Protein AF-A0A969HHU1-F1 (afdb_monomer_lite)

Radius of gyration: 13.71 Å; chains: 1; bounding box: 32×38×36 Å

Secondary structure (DSSP, 8-state):
----PPPPP-SSHHHHHHHHHHHS-TT-BHHHHHHHHHHTT-EEEEEEEEEEEEE-TTS-EEEEEEEEEEEEEEEEEETTEEEEEEEEEEEETTEEEEEEEEEEEE--

Foldseek 3Di:
DDPLDAQDDDQDFVVSQVSLCVVAPFFRFPVVSCVNLVVNAKDKDWDAQAKDWAQDPVRDIDIDGGFTWIWIKHWDDDPQKIKIKIWIFTDDPRTGDDIGIDIDIDGD

Sequence (108 aa):
MHQDRQLKFYEEPEKMRNEVLEHLPLGTSIDQAQIFMKKNGFKCQIQKDSAYAESKANGESQVHKNRDFLYCDCSKSQKFLRKRWQIIFDYQENNIKEVVVNFGLIGP

Structure (mmCIF, N/CA/C/O backbone):
data_AF-A0A969HHU1-F1
#
_entry.id   AF-A0A969HHU1-F1
#
loop_
_atom_site.group_PDB
_atom_site.id
_atom_site.type_symbol
_atom_site.label_atom_id
_atom_site.label_alt_id
_atom_site.label_comp_id
_atom_site.label_asym_id
_atom_site.label_entity_id
_atom_site.label_seq_id
_atom_site.pdbx_PDB_ins_code
_atom_site.Cartn_x
_atom_site.Cartn_y
_atom_site.Cartn_z
_atom_site.occupancy
_atom_site.B_iso_or_equiv
_atom_site.auth_seq_id
_atom_site.auth_comp_id
_atom_site.auth_asym_id
_atom_site.auth_atom_id
_atom_site.pdbx_PDB_model_num
ATOM 1 N N . MET A 1 1 ? -10.714 20.235 -10.866 1.00 36.47 1 MET A N 1
ATOM 2 C CA . MET A 1 1 ? -10.678 19.045 -11.743 1.00 36.47 1 MET A CA 1
ATOM 3 C C . MET A 1 1 ? -9.364 18.323 -11.485 1.00 36.47 1 MET A C 1
ATOM 5 O O . MET A 1 1 ? -8.360 18.688 -12.080 1.00 36.47 1 MET A O 1
ATOM 9 N N . HIS A 1 2 ? -9.325 17.385 -10.538 1.00 42.50 2 HIS A N 1
ATOM 10 C CA . HIS A 1 2 ? -8.139 16.543 -10.366 1.00 42.50 2 HIS A CA 1
ATOM 11 C C . HIS A 1 2 ? -8.221 15.438 -11.417 1.00 42.50 2 HIS A C 1
ATOM 13 O O . HIS A 1 2 ? -9.190 14.686 -11.437 1.00 42.50 2 HIS A O 1
ATOM 19 N N . GLN A 1 3 ? -7.273 15.424 -12.355 1.00 46.66 3 GLN A N 1
ATOM 20 C CA . GLN A 1 3 ? -7.142 14.342 -13.328 1.00 46.66 3 GLN A CA 1
ATOM 21 C C . GLN A 1 3 ? -7.060 13.008 -12.578 1.00 46.66 3 GLN A C 1
ATOM 23 O O . GLN A 1 3 ? -6.247 12.886 -11.663 1.00 46.66 3 GLN A O 1
ATOM 28 N N . ASP A 1 4 ? -7.863 12.027 -12.998 1.00 57.59 4 ASP A N 1
ATOM 29 C CA . ASP A 1 4 ? -7.710 10.605 -12.666 1.00 57.59 4 ASP A CA 1
ATOM 30 C C . ASP A 1 4 ? -6.343 10.120 -13.184 1.00 57.59 4 ASP A C 1
ATOM 32 O O . ASP A 1 4 ? -6.224 9.498 -14.243 1.00 57.59 4 ASP A O 1
ATOM 36 N N . ARG A 1 5 ? -5.262 10.479 -12.487 1.00 75.62 5 ARG A N 1
ATOM 37 C CA . ARG A 1 5 ? -3.931 9.967 -12.794 1.00 75.62 5 ARG A CA 1
ATOM 38 C C . ARG A 1 5 ? -3.818 8.572 -12.203 1.00 75.62 5 ARG A C 1
ATOM 40 O O . ARG A 1 5 ? -3.973 8.375 -11.003 1.00 75.62 5 ARG A O 1
ATOM 47 N N . GLN A 1 6 ? -3.540 7.609 -13.073 1.00 87.19 6 GLN A N 1
ATOM 48 C CA . GLN A 1 6 ? -3.172 6.266 -12.652 1.00 87.19 6 GLN A CA 1
ATOM 49 C C . GLN A 1 6 ? -1.825 6.288 -11.935 1.00 87.19 6 GLN A C 1
ATOM 51 O O . GLN A 1 6 ? -0.934 7.071 -12.277 1.00 87.19 6 GLN A O 1
ATOM 56 N N . LEU A 1 7 ? -1.687 5.380 -10.980 1.00 93.56 7 LEU A N 1
ATOM 57 C CA . LEU A 1 7 ? -0.486 5.210 -10.192 1.00 93.56 7 LEU A CA 1
ATOM 58 C C . LEU A 1 7 ? 0.655 4.678 -11.068 1.00 93.56 7 LEU A C 1
ATOM 60 O O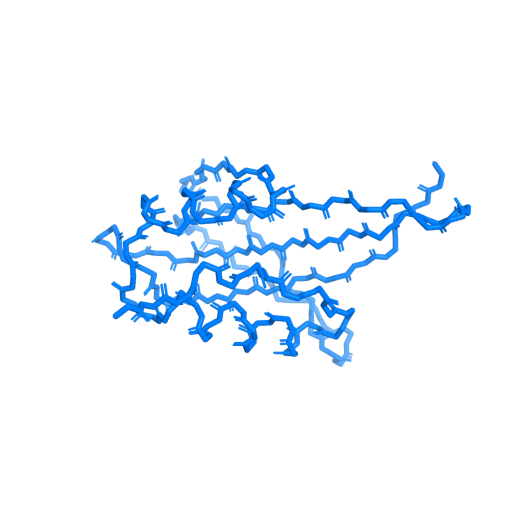 . LEU A 1 7 ? 0.509 3.666 -11.768 1.00 93.56 7 LEU A O 1
ATOM 64 N N . LYS A 1 8 ? 1.810 5.342 -11.021 1.00 95.06 8 LYS A N 1
ATOM 65 C CA . LYS A 1 8 ? 3.032 4.826 -11.650 1.00 95.06 8 LYS A 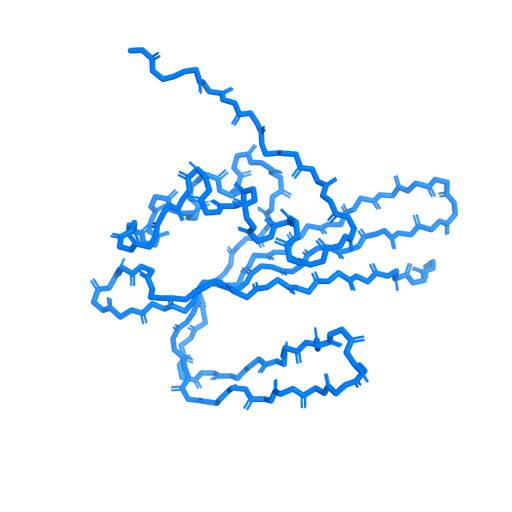CA 1
ATOM 66 C C . LYS A 1 8 ? 3.671 3.760 -10.764 1.00 95.06 8 LYS A C 1
ATOM 68 O O . LYS A 1 8 ? 3.678 3.861 -9.546 1.00 95.06 8 LYS A O 1
ATOM 73 N N . PHE A 1 9 ? 4.224 2.720 -11.383 1.00 94.44 9 PHE A N 1
ATOM 74 C CA . PHE A 1 9 ? 4.834 1.605 -10.657 1.00 94.44 9 PHE A CA 1
ATOM 75 C C . PHE A 1 9 ? 6.352 1.765 -10.643 1.00 94.44 9 PHE A C 1
ATOM 77 O O . PHE A 1 9 ? 6.980 1.714 -11.701 1.00 94.44 9 PHE A O 1
ATOM 84 N N . TYR A 1 10 ? 6.928 1.911 -9.451 1.00 95.44 10 TYR A N 1
ATOM 85 C CA . TYR A 1 10 ? 8.375 1.965 -9.240 1.00 95.44 10 TYR A CA 1
ATOM 86 C C . TYR A 1 10 ? 8.857 0.704 -8.524 1.00 95.44 10 TYR A C 1
ATOM 88 O O . TYR A 1 10 ? 8.178 0.179 -7.648 1.00 95.44 10 TYR A O 1
ATOM 96 N N . GLU A 1 11 ? 10.027 0.202 -8.910 1.00 93.38 11 GLU A N 1
ATOM 97 C CA . GLU A 1 11 ? 10.663 -0.969 -8.279 1.00 93.38 11 GLU A CA 1
ATOM 98 C C . GLU A 1 11 ? 11.391 -0.599 -6.982 1.00 93.38 11 GLU A C 1
ATOM 100 O O . GLU A 1 11 ? 11.639 -1.444 -6.132 1.00 93.38 11 GLU A O 1
ATOM 105 N N . GLU A 1 12 ? 11.716 0.680 -6.816 1.00 93.25 12 GLU A N 1
ATOM 106 C CA . GLU A 1 12 ? 12.332 1.213 -5.609 1.00 93.25 12 GLU A CA 1
ATOM 107 C C . GLU A 1 12 ? 11.235 1.544 -4.577 1.00 93.25 12 GLU A C 1
ATOM 109 O O . GLU A 1 12 ? 10.394 2.406 -4.866 1.00 93.25 12 GLU A O 1
ATOM 114 N N . PRO A 1 13 ? 11.219 0.892 -3.395 1.00 93.88 13 PRO A N 1
ATOM 115 C CA . PRO A 1 13 ? 10.147 1.047 -2.410 1.00 93.88 13 PRO A CA 1
ATOM 116 C C . PRO A 1 13 ? 9.855 2.493 -2.002 1.00 93.88 13 PRO A C 1
ATOM 118 O O . PRO A 1 13 ? 8.694 2.891 -1.988 1.00 93.88 13 PRO A O 1
ATOM 121 N N . GLU A 1 14 ? 10.885 3.308 -1.760 1.00 93.56 14 GLU A N 1
ATOM 122 C CA . GLU A 1 14 ? 10.709 4.717 -1.371 1.00 93.56 14 GLU A CA 1
ATOM 123 C C . GLU A 1 14 ? 10.065 5.555 -2.482 1.00 93.56 14 GLU A C 1
ATOM 125 O O . GLU A 1 14 ? 9.163 6.351 -2.225 1.00 93.56 14 GLU A O 1
ATOM 130 N N . LYS A 1 15 ? 10.452 5.347 -3.747 1.00 95.75 15 LYS A N 1
ATOM 131 C CA . LYS A 1 15 ? 9.811 6.041 -4.879 1.00 95.75 15 LYS A CA 1
ATOM 132 C C . LYS A 1 15 ? 8.357 5.625 -5.042 1.00 95.75 15 LYS A C 1
ATOM 134 O O . LYS A 1 15 ? 7.505 6.469 -5.297 1.00 95.75 15 LYS A O 1
ATOM 139 N N . MET A 1 16 ? 8.074 4.336 -4.878 1.00 96.44 16 MET A N 1
ATOM 140 C CA . MET A 1 16 ? 6.712 3.819 -4.937 1.00 96.44 16 MET A CA 1
ATOM 141 C C . MET A 1 16 ? 5.856 4.367 -3.790 1.00 96.44 16 MET A C 1
ATOM 143 O O . MET A 1 16 ? 4.716 4.761 -4.012 1.00 96.44 16 MET A O 1
ATOM 147 N N . ARG A 1 17 ? 6.412 4.449 -2.578 1.00 96.56 17 ARG A N 1
ATOM 148 C CA . ARG A 1 17 ? 5.762 5.059 -1.415 1.00 96.56 17 ARG A CA 1
ATOM 149 C C . ARG A 1 17 ? 5.445 6.532 -1.659 1.00 96.56 17 ARG A C 1
ATOM 151 O O . ARG A 1 17 ? 4.322 6.948 -1.395 1.00 96.56 17 ARG A O 1
ATOM 158 N N . ASN A 1 18 ? 6.391 7.300 -2.198 1.00 96.75 18 ASN A N 1
ATOM 159 C CA . ASN A 1 18 ? 6.174 8.711 -2.520 1.00 96.75 18 ASN A CA 1
ATOM 160 C C . ASN A 1 18 ? 5.075 8.893 -3.570 1.00 96.75 18 ASN A C 1
ATOM 162 O O . ASN A 1 18 ? 4.180 9.704 -3.365 1.00 96.75 18 ASN A O 1
ATOM 166 N N . GLU A 1 19 ? 5.075 8.087 -4.634 1.00 97.19 19 GLU A N 1
ATOM 167 C CA . GLU A 1 19 ? 3.986 8.098 -5.618 1.00 97.19 19 GLU A CA 1
ATOM 168 C C . GLU A 1 19 ? 2.638 7.783 -4.957 1.00 97.19 19 GLU A C 1
ATOM 170 O O . GLU A 1 19 ? 1.662 8.479 -5.208 1.00 97.19 19 GLU A O 1
ATOM 175 N N . VAL A 1 20 ? 2.560 6.781 -4.073 1.00 97.00 20 VAL A N 1
ATOM 176 C CA . VAL A 1 20 ? 1.319 6.492 -3.333 1.00 97.00 20 VAL A CA 1
ATOM 177 C C . VAL A 1 20 ? 0.885 7.694 -2.497 1.00 97.00 20 VAL A C 1
ATOM 179 O O . VAL A 1 20 ? -0.289 8.049 -2.539 1.00 97.00 20 VAL A O 1
ATOM 182 N N . LEU A 1 21 ? 1.804 8.334 -1.772 1.00 97.38 21 LEU A N 1
ATOM 183 C CA . LEU A 1 21 ? 1.509 9.478 -0.904 1.00 97.38 21 LEU A CA 1
ATOM 184 C C . LEU A 1 21 ? 1.098 10.741 -1.675 1.00 97.38 21 LEU A C 1
ATOM 186 O O . LEU A 1 21 ? 0.352 11.552 -1.130 1.00 97.38 21 LEU A O 1
ATOM 190 N N . GLU A 1 22 ? 1.524 10.902 -2.930 1.00 96.56 22 GLU A N 1
ATOM 191 C CA . GLU A 1 22 ? 1.050 11.988 -3.800 1.00 96.56 22 GLU A CA 1
ATOM 192 C C . GLU A 1 22 ? -0.453 11.874 -4.113 1.00 96.56 22 GLU A C 1
ATOM 194 O O . GLU A 1 22 ? -1.126 12.894 -4.273 1.00 96.56 22 GLU A O 1
ATOM 199 N N . HIS A 1 23 ? -0.996 10.651 -4.170 1.00 95.50 23 HIS A N 1
ATOM 200 C CA . HIS A 1 23 ? -2.423 10.404 -4.447 1.00 95.50 23 HIS A CA 1
ATOM 201 C C . HIS A 1 23 ? -3.247 10.123 -3.187 1.00 95.50 23 HIS A C 1
ATOM 203 O O . HIS A 1 23 ? -4.430 10.457 -3.126 1.00 95.50 23 HIS A O 1
ATOM 209 N N . LEU A 1 24 ? -2.632 9.482 -2.196 1.00 96.69 24 LEU A N 1
ATOM 210 C CA . LEU A 1 24 ? -3.222 9.056 -0.931 1.00 96.69 24 LEU A CA 1
ATOM 211 C C . LEU A 1 24 ? -2.383 9.616 0.227 1.00 96.69 24 LEU A C 1
ATOM 213 O O . LEU A 1 24 ? -1.657 8.862 0.884 1.00 96.69 24 LEU A O 1
ATOM 217 N N . PRO A 1 25 ? -2.449 10.934 0.485 1.00 96.94 25 PRO A N 1
ATOM 218 C CA . PRO A 1 25 ? -1.715 11.539 1.586 1.00 96.94 25 PRO A CA 1
ATOM 219 C C . PRO A 1 25 ? -2.156 10.953 2.931 1.00 96.94 25 PRO A C 1
ATOM 221 O O . PRO A 1 25 ? -3.275 10.447 3.083 1.00 96.94 25 PRO A O 1
ATOM 224 N N . LEU A 1 26 ? -1.284 11.050 3.936 1.00 97.62 26 LEU A N 1
ATOM 225 C CA . LEU A 1 26 ? -1.614 10.638 5.302 1.00 97.62 26 LEU A CA 1
ATOM 226 C C . LEU A 1 26 ? -2.882 11.355 5.789 1.00 97.62 26 LEU A C 1
ATOM 228 O O . LEU A 1 26 ? -3.115 12.521 5.472 1.00 97.62 26 LEU A O 1
ATOM 232 N N . GLY A 1 27 ? -3.714 10.646 6.548 1.00 97.31 27 GLY A N 1
ATOM 233 C CA . GLY A 1 27 ? -5.048 11.104 6.933 1.00 97.31 27 GLY A CA 1
ATOM 234 C C . GLY A 1 27 ? -6.151 10.773 5.922 1.00 97.31 27 GLY A C 1
ATOM 235 O O . GLY A 1 27 ? -7.318 10.934 6.256 1.00 97.31 27 GLY A O 1
ATOM 236 N N . THR A 1 28 ? -5.824 10.273 4.724 1.00 97.44 28 THR A N 1
ATOM 237 C CA . THR A 1 28 ? -6.836 9.743 3.795 1.00 97.44 28 THR A CA 1
ATOM 238 C C . THR A 1 28 ? -7.566 8.553 4.424 1.00 97.44 28 THR A C 1
ATOM 240 O O . THR A 1 28 ? -6.949 7.738 5.113 1.00 97.44 28 THR A O 1
ATOM 243 N N . SER A 1 29 ? -8.871 8.427 4.173 1.00 97.94 29 SER A N 1
ATOM 244 C CA . SER A 1 29 ? -9.653 7.293 4.677 1.00 97.94 29 SER A CA 1
ATOM 245 C C . SER A 1 29 ? -9.241 5.972 4.020 1.00 97.94 29 SER A C 1
ATOM 247 O O . SER A 1 29 ? -8.897 5.924 2.834 1.00 97.94 29 SER A O 1
ATOM 249 N N . ILE A 1 30 ? -9.321 4.874 4.770 1.00 97.62 30 ILE A N 1
ATOM 250 C CA . ILE A 1 30 ? -8.989 3.539 4.254 1.00 97.62 30 ILE A CA 1
ATOM 251 C C . ILE A 1 30 ? -9.951 3.083 3.162 1.00 97.62 30 ILE A C 1
ATOM 253 O O . ILE A 1 30 ? -9.518 2.442 2.206 1.00 97.62 30 ILE A O 1
ATOM 257 N N . ASP A 1 31 ? -11.220 3.479 3.235 1.00 97.25 31 ASP A N 1
ATOM 258 C CA . ASP A 1 31 ? -12.204 3.186 2.191 1.00 97.25 31 ASP A CA 1
ATOM 259 C C . ASP A 1 31 ? -11.807 3.834 0.856 1.00 97.25 31 ASP A C 1
ATOM 261 O O . ASP A 1 31 ? -11.780 3.178 -0.191 1.00 97.25 31 ASP A O 1
ATOM 265 N N . GLN A 1 32 ? -11.414 5.112 0.891 1.00 96.88 32 GLN A N 1
ATOM 266 C CA . GLN A 1 32 ? -10.920 5.820 -0.289 1.00 96.88 32 GLN A CA 1
ATOM 267 C C . GLN A 1 32 ? -9.625 5.194 -0.815 1.00 96.88 32 GLN A C 1
ATOM 269 O O . GLN A 1 32 ? -9.503 4.970 -2.024 1.00 96.88 32 GLN A O 1
ATOM 274 N N . ALA A 1 33 ? -8.686 4.864 0.077 1.00 97.31 33 ALA A N 1
ATOM 275 C CA . ALA A 1 33 ? -7.439 4.197 -0.283 1.00 97.31 33 ALA A CA 1
ATOM 276 C C . ALA A 1 33 ? -7.705 2.853 -0.975 1.00 97.31 33 ALA A C 1
ATOM 278 O O . ALA A 1 33 ? -7.168 2.579 -2.049 1.00 97.31 33 ALA A O 1
ATOM 279 N N . GLN A 1 34 ? -8.605 2.038 -0.422 1.00 97.88 34 GLN A N 1
ATOM 280 C CA . GLN A 1 34 ? -8.966 0.739 -0.976 1.00 97.88 34 GLN A CA 1
ATOM 281 C C . GLN A 1 34 ? -9.588 0.866 -2.369 1.00 97.88 34 GLN A C 1
ATOM 283 O O . GLN A 1 34 ? -9.238 0.097 -3.268 1.00 97.88 34 GLN A O 1
ATOM 288 N N . ILE A 1 35 ? -10.497 1.825 -2.567 1.00 97.19 35 ILE A N 1
ATOM 289 C CA . ILE A 1 35 ? -11.120 2.079 -3.871 1.00 97.19 35 ILE A CA 1
ATOM 290 C C . ILE A 1 35 ? -10.063 2.510 -4.891 1.00 97.19 35 ILE A C 1
ATOM 292 O O . ILE A 1 35 ? -10.008 1.952 -5.989 1.00 97.19 35 ILE A O 1
ATOM 296 N N . PHE A 1 36 ? -9.213 3.474 -4.534 1.00 96.62 36 PHE A N 1
ATOM 297 C CA . PHE A 1 36 ? -8.168 3.981 -5.419 1.00 96.62 36 PHE A CA 1
ATOM 298 C C . PHE A 1 36 ? -7.176 2.881 -5.815 1.00 96.62 36 PHE A C 1
ATOM 300 O O . PHE A 1 36 ? -6.894 2.688 -6.998 1.00 96.62 36 PHE A O 1
ATOM 307 N N . MET A 1 37 ? -6.697 2.098 -4.851 1.00 97.62 37 MET A N 1
ATOM 308 C CA . MET A 1 37 ? -5.737 1.025 -5.105 1.00 97.62 37 MET A CA 1
ATOM 309 C C . MET A 1 37 ? -6.336 -0.091 -5.969 1.00 97.62 37 MET A C 1
ATOM 311 O O . MET A 1 37 ? -5.696 -0.543 -6.922 1.00 97.62 37 MET A O 1
ATOM 315 N N . LYS A 1 38 ? -7.596 -0.481 -5.724 1.00 97.12 38 LYS A N 1
ATOM 316 C CA . LYS A 1 38 ? -8.312 -1.454 -6.568 1.00 97.12 38 LYS A CA 1
ATOM 317 C C . LYS A 1 38 ? -8.459 -0.976 -8.011 1.00 97.12 38 LYS A C 1
ATOM 319 O O . LYS A 1 38 ? -8.229 -1.758 -8.931 1.00 97.12 38 LYS A O 1
ATOM 324 N N . LYS A 1 39 ? -8.775 0.308 -8.226 1.00 96.12 39 LYS A N 1
ATOM 325 C CA . LYS A 1 39 ? -8.818 0.910 -9.574 1.00 96.12 39 LYS A CA 1
ATOM 326 C C . LYS A 1 39 ? -7.464 0.850 -10.291 1.00 96.12 39 LYS A C 1
ATOM 328 O O . LYS A 1 39 ? -7.433 0.756 -11.512 1.00 96.12 39 LYS A O 1
ATOM 333 N N . ASN A 1 40 ? -6.361 0.843 -9.542 1.00 95.69 40 ASN A N 1
ATOM 334 C CA . ASN A 1 40 ? -4.996 0.723 -10.062 1.00 95.69 40 ASN A CA 1
ATOM 335 C C . ASN A 1 40 ? -4.492 -0.733 -10.166 1.00 95.69 40 ASN A C 1
ATOM 337 O O . ASN A 1 40 ? -3.304 -0.970 -10.389 1.00 95.69 40 ASN A O 1
ATOM 341 N N . GLY A 1 41 ? -5.384 -1.722 -10.035 1.00 95.69 41 GLY A N 1
ATOM 342 C CA . GLY A 1 41 ? -5.068 -3.136 -10.252 1.00 95.69 41 GLY A CA 1
ATOM 343 C C . GLY A 1 41 ? -4.495 -3.866 -9.037 1.00 95.69 41 GLY A C 1
ATOM 344 O O . GLY A 1 41 ? -3.993 -4.981 -9.184 1.00 95.69 41 GLY A O 1
ATOM 345 N N . PHE A 1 42 ? -4.571 -3.272 -7.843 1.00 97.56 42 PHE A N 1
ATOM 346 C CA . PHE A 1 42 ? -4.222 -3.957 -6.601 1.00 97.56 42 PHE A CA 1
ATOM 347 C C . PHE A 1 42 ? -5.397 -4.783 -6.071 1.00 97.56 42 PHE A C 1
ATOM 349 O O . PHE A 1 42 ? -6.559 -4.375 -6.112 1.00 97.56 42 PHE A O 1
ATOM 356 N N . LYS A 1 43 ? -5.088 -5.943 -5.498 1.00 97.94 43 LYS A N 1
ATOM 357 C CA . LYS A 1 43 ? -6.004 -6.722 -4.667 1.00 97.94 43 LYS A CA 1
ATOM 358 C C . LYS A 1 43 ? -5.788 -6.306 -3.220 1.00 97.94 43 LYS A C 1
ATOM 360 O O . LYS A 1 43 ? -4.701 -6.506 -2.693 1.00 97.94 43 LYS A O 1
ATOM 365 N N . CYS A 1 44 ? -6.812 -5.737 -2.591 1.00 97.88 44 CYS A N 1
ATOM 366 C CA . CYS A 1 44 ? -6.696 -5.186 -1.242 1.00 97.88 44 CYS A CA 1
ATOM 367 C C . CYS A 1 44 ? -7.609 -5.888 -0.232 1.00 97.88 44 CYS A C 1
ATOM 369 O O . CYS A 1 44 ? -8.796 -6.086 -0.513 1.00 97.88 44 CYS A O 1
ATOM 371 N N . GLN A 1 45 ? -7.071 -6.196 0.947 1.00 97.75 45 GLN A N 1
ATOM 372 C CA . GLN A 1 45 ? -7.743 -6.864 2.062 1.00 97.75 45 GLN A CA 1
ATOM 373 C C . GLN A 1 45 ? -7.441 -6.141 3.378 1.00 97.75 45 GLN A C 1
ATOM 375 O O . GLN A 1 45 ? -6.293 -5.791 3.641 1.00 97.75 45 GLN A O 1
ATOM 380 N N . ILE A 1 46 ? -8.469 -5.928 4.200 1.00 97.38 46 ILE A N 1
ATOM 381 C CA . ILE A 1 46 ? -8.293 -5.412 5.561 1.00 97.38 46 ILE A CA 1
ATOM 382 C C . ILE A 1 46 ? -7.781 -6.554 6.437 1.00 97.38 46 ILE A C 1
ATOM 384 O O . ILE A 1 46 ? -8.352 -7.644 6.428 1.00 97.38 46 ILE A O 1
ATOM 388 N N . GLN A 1 47 ? -6.724 -6.284 7.189 1.00 97.25 47 GLN A N 1
ATOM 389 C CA . GLN A 1 47 ? -6.159 -7.150 8.212 1.00 97.25 47 GLN A CA 1
ATOM 390 C C . GLN A 1 47 ? -6.314 -6.441 9.558 1.00 97.25 47 GLN A C 1
ATOM 392 O O . GLN A 1 47 ? -6.066 -5.240 9.656 1.00 97.25 47 GLN A O 1
ATOM 397 N N . LYS A 1 48 ? -6.756 -7.173 10.580 1.00 96.06 48 LYS A N 1
ATOM 398 C CA . LYS A 1 48 ? -6.933 -6.652 11.941 1.00 96.06 48 LYS A CA 1
ATOM 399 C C . LYS A 1 48 ? -6.093 -7.455 12.914 1.00 96.06 48 LYS A C 1
ATOM 401 O O . LYS A 1 48 ? -5.992 -8.667 12.727 1.00 96.06 48 LYS A O 1
ATOM 406 N N . ASP A 1 49 ? -5.527 -6.780 13.911 1.00 95.12 49 ASP A N 1
ATOM 407 C CA . ASP A 1 49 ? -4.652 -7.369 14.937 1.00 95.12 49 ASP A CA 1
ATOM 408 C C . ASP A 1 49 ? -3.621 -8.354 14.351 1.00 95.12 49 ASP A C 1
ATOM 410 O O . ASP A 1 49 ? -3.448 -9.487 14.798 1.00 95.12 49 ASP A O 1
ATOM 414 N N . SER A 1 50 ? -2.982 -7.944 13.254 1.00 95.50 50 SER A N 1
ATOM 415 C CA . SER A 1 50 ? -2.098 -8.804 12.470 1.00 95.50 50 SER A CA 1
ATOM 416 C C . SER A 1 50 ? -0.675 -8.249 12.452 1.00 95.50 50 SER A C 1
ATOM 418 O O . SER A 1 50 ? -0.345 -7.274 13.136 1.00 95.50 50 SER A O 1
ATOM 420 N N . ALA A 1 51 ? 0.199 -8.904 11.697 1.00 94.38 51 ALA A N 1
ATOM 421 C CA . ALA A 1 51 ? 1.589 -8.517 11.548 1.00 94.38 51 ALA A CA 1
ATOM 422 C C . ALA A 1 51 ? 2.009 -8.488 10.079 1.00 94.38 51 ALA A C 1
ATOM 424 O O . ALA A 1 51 ? 1.536 -9.279 9.261 1.00 94.38 51 ALA A O 1
ATOM 425 N N . TYR A 1 52 ? 2.953 -7.608 9.762 1.00 92.69 52 TYR A N 1
ATOM 426 C CA . TYR A 1 52 ? 3.600 -7.554 8.458 1.00 92.69 52 TYR A CA 1
ATOM 427 C C . TYR A 1 52 ? 5.096 -7.280 8.610 1.00 92.69 52 TYR A C 1
ATOM 429 O O . TYR A 1 52 ? 5.561 -6.745 9.619 1.00 92.69 52 TYR A O 1
ATOM 437 N N . ALA A 1 53 ? 5.858 -7.684 7.597 1.00 92.62 53 ALA A N 1
ATOM 438 C CA . ALA A 1 53 ? 7.276 -7.385 7.496 1.00 92.62 53 ALA A CA 1
ATOM 439 C C . ALA A 1 53 ? 7.494 -6.234 6.511 1.00 92.62 53 ALA A C 1
ATOM 441 O O . ALA A 1 53 ? 6.9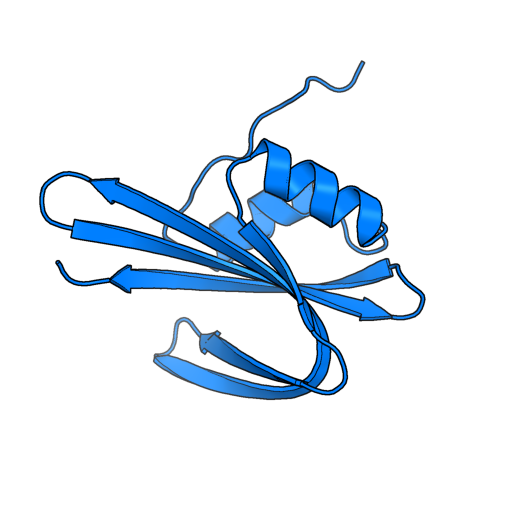17 -6.211 5.422 1.00 92.62 53 ALA A O 1
ATOM 442 N N . GLU A 1 54 ? 8.343 -5.301 6.900 1.00 92.00 54 GLU A N 1
ATOM 443 C CA . GLU A 1 54 ? 8.880 -4.232 6.074 1.00 92.00 54 GLU A CA 1
ATOM 444 C C . GLU A 1 54 ? 10.322 -4.581 5.714 1.00 92.00 54 GLU A C 1
ATOM 446 O O . GLU A 1 54 ? 11.140 -4.830 6.604 1.00 92.00 54 GLU A O 1
ATOM 451 N N . SER A 1 55 ? 10.637 -4.601 4.423 1.00 87.75 55 SER A N 1
ATOM 452 C CA . SER A 1 55 ? 12.000 -4.810 3.939 1.00 87.75 55 SER A CA 1
ATOM 453 C C . SER A 1 55 ? 12.673 -3.464 3.691 1.00 87.75 55 SER A C 1
ATOM 455 O O . SER A 1 55 ? 12.274 -2.715 2.802 1.00 87.75 55 SER A O 1
ATOM 457 N N . LYS A 1 56 ? 13.720 -3.164 4.460 1.00 82.75 56 LYS A N 1
ATOM 458 C CA . LYS A 1 56 ? 14.485 -1.923 4.335 1.00 82.75 56 LYS A CA 1
ATOM 459 C C . LYS A 1 56 ? 15.570 -2.042 3.269 1.00 82.75 56 LYS A C 1
ATOM 461 O O . LYS A 1 56 ? 16.064 -3.126 2.963 1.00 82.75 56 LYS A O 1
ATOM 466 N N . ALA A 1 57 ? 15.994 -0.896 2.737 1.00 77.12 57 ALA A N 1
ATOM 467 C CA . ALA A 1 57 ? 17.024 -0.822 1.696 1.00 77.12 57 ALA A CA 1
ATOM 468 C C . ALA A 1 57 ? 18.392 -1.390 2.132 1.00 77.12 57 ALA A C 1
ATOM 470 O O . ALA A 1 57 ? 19.164 -1.839 1.291 1.00 77.12 57 ALA A O 1
ATOM 471 N N . ASN A 1 58 ? 18.687 -1.403 3.436 1.00 80.62 58 ASN A N 1
ATOM 472 C CA . ASN A 1 58 ? 19.907 -1.990 4.002 1.00 80.62 58 ASN A CA 1
ATOM 473 C C . ASN A 1 58 ? 19.848 -3.528 4.133 1.00 80.62 58 ASN A C 1
ATOM 475 O O . ASN A 1 58 ? 20.779 -4.124 4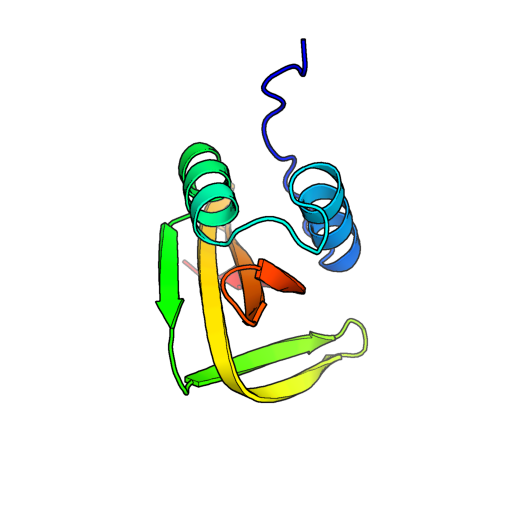.669 1.00 80.62 58 ASN A O 1
ATOM 479 N N . GLY A 1 59 ? 18.773 -4.171 3.665 1.00 79.69 59 GLY A N 1
ATOM 480 C CA . GLY A 1 59 ? 18.566 -5.617 3.768 1.00 79.69 59 GLY A CA 1
ATOM 481 C C . GLY A 1 59 ? 18.010 -6.074 5.118 1.00 79.69 59 GLY A C 1
ATOM 482 O O . GLY A 1 59 ? 17.702 -7.254 5.280 1.00 79.69 59 GLY A O 1
ATOM 483 N N . GLU A 1 60 ? 17.834 -5.165 6.078 1.00 87.12 60 GLU A N 1
ATOM 484 C CA . GLU A 1 60 ? 17.148 -5.480 7.325 1.00 87.12 60 GLU A CA 1
ATOM 485 C C . GLU A 1 60 ? 15.645 -5.622 7.085 1.00 87.12 60 GLU A C 1
ATOM 487 O O . GLU A 1 60 ? 15.055 -4.979 6.215 1.00 87.12 60 GLU A O 1
ATOM 492 N N . SER A 1 61 ? 15.009 -6.468 7.888 1.00 88.50 61 SER A N 1
ATOM 493 C CA . SER A 1 61 ? 13.556 -6.583 7.916 1.00 88.50 61 SER A CA 1
ATOM 494 C C . SER A 1 61 ? 13.038 -6.178 9.285 1.00 88.50 61 SER A C 1
ATOM 496 O O . SER A 1 61 ? 13.502 -6.684 10.307 1.00 88.50 61 SER A O 1
ATOM 498 N N . GLN A 1 62 ? 12.064 -5.275 9.303 1.00 92.44 62 GLN A N 1
ATOM 499 C CA . GLN A 1 62 ? 11.360 -4.869 10.511 1.00 92.44 62 GLN A CA 1
ATOM 500 C C . GLN A 1 62 ? 9.982 -5.523 10.530 1.00 92.44 62 GLN A C 1
ATOM 502 O O . GLN A 1 62 ? 9.238 -5.448 9.558 1.00 92.44 62 GLN A O 1
ATOM 507 N N . VAL A 1 63 ? 9.635 -6.178 11.637 1.00 93.88 63 VAL A N 1
ATOM 508 C CA . VAL A 1 63 ? 8.308 -6.779 11.810 1.00 93.88 63 VAL A CA 1
ATOM 509 C C . VAL A 1 63 ? 7.448 -5.846 12.646 1.00 93.88 63 VAL A C 1
ATOM 511 O O . VAL A 1 63 ? 7.778 -5.551 13.795 1.00 93.88 63 VAL A O 1
ATOM 514 N N . HIS A 1 64 ? 6.323 -5.432 12.080 1.00 92.62 64 HIS A N 1
ATOM 515 C CA . HIS A 1 64 ? 5.282 -4.671 12.758 1.00 92.62 64 HIS A CA 1
ATOM 516 C C . HIS A 1 64 ? 4.195 -5.647 13.209 1.00 92.62 64 HIS A C 1
ATOM 518 O O . HIS A 1 64 ? 3.743 -6.466 12.413 1.00 92.62 64 HIS A O 1
ATOM 524 N N . LYS A 1 65 ? 3.820 -5.621 14.493 1.00 95.00 65 LYS A N 1
ATOM 525 C CA . LYS A 1 65 ? 2.873 -6.570 15.110 1.00 95.00 65 LYS A CA 1
ATOM 526 C C . LYS A 1 65 ? 1.699 -5.838 15.749 1.00 95.00 65 LYS A C 1
ATOM 528 O O . LYS A 1 65 ? 1.861 -4.689 16.156 1.00 95.00 65 LYS A O 1
ATOM 533 N N . ASN A 1 66 ? 0.578 -6.544 15.906 1.00 94.69 66 ASN A N 1
ATOM 534 C CA . ASN A 1 66 ? -0.654 -6.064 16.538 1.00 94.69 66 ASN A CA 1
ATOM 535 C C . ASN A 1 66 ? -1.152 -4.768 15.878 1.00 94.69 66 ASN A C 1
ATOM 537 O O . ASN A 1 66 ? -1.410 -3.762 16.542 1.00 94.69 66 ASN A O 1
ATOM 541 N N . ARG A 1 67 ? -1.184 -4.772 14.539 1.00 95.25 67 ARG A N 1
ATOM 542 C CA . ARG A 1 67 ? -1.595 -3.632 13.715 1.00 95.25 67 ARG A CA 1
ATOM 543 C C . ARG A 1 67 ? -2.871 -3.946 12.948 1.00 95.25 67 ARG A C 1
ATOM 545 O O . ARG A 1 67 ? -3.060 -5.063 12.461 1.00 95.25 67 ARG A O 1
ATOM 552 N N . ASP A 1 68 ? -3.682 -2.910 12.789 1.00 97.19 68 ASP A N 1
ATOM 553 C CA . ASP A 1 68 ? -4.786 -2.859 11.842 1.00 97.19 68 ASP A CA 1
ATOM 554 C C . ASP A 1 68 ? -4.292 -2.169 10.569 1.00 97.19 68 ASP A C 1
ATOM 556 O O . ASP A 1 68 ? -3.805 -1.035 10.612 1.00 97.19 68 ASP A O 1
ATOM 560 N N . PHE A 1 69 ? -4.396 -2.858 9.434 1.00 97.88 69 PHE A N 1
ATOM 561 C CA . PHE A 1 69 ? -3.865 -2.352 8.174 1.00 97.88 69 PHE A CA 1
ATOM 562 C C . PHE A 1 69 ? -4.661 -2.807 6.958 1.00 97.88 69 PHE A C 1
ATOM 564 O O . PHE A 1 69 ? -5.260 -3.884 6.920 1.00 97.88 69 PHE A O 1
ATOM 571 N N . LEU A 1 70 ? -4.648 -1.980 5.915 1.00 98.25 70 LEU A N 1
ATOM 572 C CA . LEU A 1 70 ? -5.081 -2.387 4.585 1.00 98.25 70 LEU A CA 1
ATOM 573 C C . LEU A 1 70 ? -3.873 -2.934 3.827 1.00 98.25 70 LEU A C 1
ATOM 575 O O . LEU A 1 70 ? -2.942 -2.200 3.504 1.00 98.25 70 LEU A O 1
ATOM 579 N N . TYR A 1 71 ? -3.915 -4.220 3.506 1.00 98.19 71 TYR A N 1
ATOM 580 C CA . TYR A 1 71 ? -2.902 -4.886 2.703 1.00 98.19 71 TYR A CA 1
ATOM 581 C C . TYR A 1 71 ? -3.313 -4.902 1.235 1.00 98.19 71 TYR A C 1
ATOM 583 O O . TYR A 1 71 ? -4.339 -5.489 0.894 1.00 98.19 71 TYR A O 1
ATOM 591 N N . CYS A 1 72 ? -2.515 -4.294 0.362 1.00 98.25 72 CYS A N 1
ATOM 592 C CA . CYS A 1 72 ? -2.736 -4.239 -1.077 1.00 98.25 72 CYS A CA 1
ATOM 593 C C . CYS A 1 72 ? -1.594 -4.918 -1.833 1.00 98.25 72 CYS A C 1
ATOM 595 O O . CYS A 1 72 ? -0.432 -4.555 -1.688 1.00 98.25 72 CYS A O 1
ATOM 597 N N . ASP A 1 73 ? -1.934 -5.862 -2.703 1.00 97.38 73 ASP A N 1
ATOM 598 C CA . ASP A 1 73 ? -0.982 -6.642 -3.488 1.00 97.38 73 ASP A CA 1
ATOM 599 C C . ASP A 1 73 ? -1.237 -6.478 -4.987 1.00 97.38 73 ASP A C 1
ATOM 601 O O . ASP A 1 73 ? -2.376 -6.578 -5.451 1.00 97.38 73 ASP A O 1
ATOM 605 N N . CYS A 1 74 ? -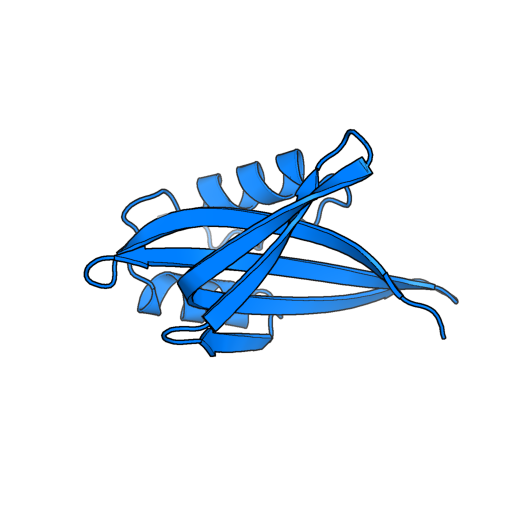0.185 -6.234 -5.761 1.00 96.38 74 CYS A N 1
ATOM 606 C CA . CYS A 1 74 ? -0.248 -6.251 -7.215 1.00 96.38 74 CYS A CA 1
ATOM 607 C C . CYS A 1 74 ? 0.953 -7.003 -7.774 1.00 96.38 74 CYS A C 1
ATOM 609 O O . CYS A 1 74 ? 2.097 -6.731 -7.417 1.00 96.38 74 CYS A O 1
ATOM 611 N N . SER A 1 75 ? 0.697 -7.913 -8.708 1.00 94.25 75 SER A N 1
ATOM 612 C CA . SER A 1 75 ? 1.738 -8.611 -9.451 1.00 94.25 75 SER A CA 1
ATOM 613 C C . SER A 1 75 ? 1.624 -8.301 -10.937 1.00 94.25 75 SER A C 1
ATOM 615 O O . SER A 1 75 ? 0.542 -8.448 -11.511 1.00 94.25 75 SER A O 1
ATOM 617 N N . LYS A 1 76 ? 2.735 -7.947 -11.583 1.00 90.56 76 LYS A N 1
ATOM 618 C CA . LYS A 1 76 ? 2.812 -7.782 -13.040 1.00 90.56 76 LYS A CA 1
ATOM 619 C C . LYS A 1 76 ? 3.849 -8.738 -13.612 1.00 90.56 76 LYS A C 1
ATOM 621 O O . LYS A 1 76 ? 4.953 -8.858 -13.086 1.00 90.56 76 LYS A O 1
ATOM 626 N N . SER A 1 77 ? 3.495 -9.412 -14.700 1.00 86.69 77 SER A N 1
ATOM 627 C CA . SER A 1 77 ? 4.427 -10.279 -15.424 1.00 86.69 77 SER A CA 1
ATOM 628 C C . SER A 1 77 ? 5.198 -9.454 -16.451 1.00 86.69 77 SER A C 1
ATOM 630 O O . SER A 1 77 ? 4.591 -8.712 -17.221 1.00 86.69 77 SER A O 1
ATOM 632 N N . GLN A 1 78 ? 6.522 -9.591 -16.482 1.00 77.75 78 GLN A N 1
ATOM 633 C CA . GLN A 1 78 ? 7.372 -9.018 -17.521 1.00 77.75 78 GLN A CA 1
ATOM 634 C C . GLN A 1 78 ? 8.344 -10.092 -18.016 1.00 77.75 78 GLN A C 1
ATOM 636 O O . GLN A 1 78 ? 9.321 -10.431 -17.348 1.00 77.75 78 GLN A O 1
ATOM 641 N N . LYS A 1 79 ? 8.077 -10.621 -19.217 1.00 80.31 79 LYS A N 1
ATOM 642 C CA . LYS A 1 79 ? 8.772 -11.791 -19.780 1.00 80.31 79 LYS A CA 1
ATOM 643 C C . LYS A 1 79 ? 8.667 -12.998 -18.827 1.00 80.31 79 LYS A C 1
ATOM 645 O O . LYS A 1 79 ? 7.558 -13.404 -18.500 1.00 80.31 79 LYS A O 1
ATOM 650 N N . PHE A 1 80 ? 9.803 -13.543 -18.387 1.00 79.75 80 PHE A N 1
ATOM 651 C CA . PHE A 1 80 ? 9.914 -14.719 -17.515 1.00 79.75 80 PHE A CA 1
ATOM 652 C C . PHE A 1 80 ? 9.937 -14.384 -16.015 1.00 79.75 80 PHE A C 1
ATOM 654 O O . PHE A 1 80 ? 10.005 -15.290 -15.194 1.00 79.75 80 PHE A O 1
ATOM 661 N N . LEU A 1 81 ? 9.910 -13.098 -15.650 1.00 84.62 81 LEU A N 1
ATOM 662 C CA . LEU A 1 81 ? 9.929 -12.649 -14.260 1.00 84.62 81 LEU A CA 1
ATOM 663 C C . LEU A 1 81 ? 8.577 -12.048 -13.889 1.00 84.62 81 LEU A C 1
ATOM 665 O O . LEU A 1 81 ? 7.976 -11.292 -14.660 1.00 84.62 81 LEU A O 1
ATOM 669 N N . ARG A 1 82 ? 8.112 -12.347 -12.679 1.00 90.12 82 ARG A N 1
ATOM 670 C CA . ARG A 1 82 ? 6.953 -11.685 -12.092 1.00 90.12 82 ARG A CA 1
ATOM 671 C C . ARG A 1 82 ? 7.441 -10.676 -11.061 1.00 90.12 82 ARG A C 1
ATOM 673 O O . ARG A 1 82 ? 8.236 -10.984 -10.183 1.00 90.12 82 ARG A O 1
ATOM 680 N N . LYS A 1 83 ? 6.975 -9.443 -11.197 1.00 93.75 83 LYS A N 1
ATOM 681 C CA . LYS A 1 83 ? 7.236 -8.347 -10.266 1.00 93.75 83 LYS A CA 1
ATOM 682 C C . LYS A 1 83 ? 6.051 -8.229 -9.329 1.00 93.75 83 LYS A C 1
ATOM 684 O O . LYS A 1 83 ? 4.911 -8.312 -9.790 1.00 93.75 83 LYS A O 1
ATOM 689 N N . ARG A 1 84 ? 6.309 -8.045 -8.041 1.00 95.06 84 ARG A N 1
ATOM 690 C CA . ARG A 1 84 ? 5.287 -7.941 -7.004 1.00 95.06 84 ARG A CA 1
ATOM 691 C C . ARG A 1 84 ? 5.495 -6.665 -6.205 1.00 95.06 84 ARG A C 1
ATOM 693 O O . ARG A 1 84 ? 6.594 -6.400 -5.731 1.00 95.06 84 ARG A O 1
ATOM 700 N N . TRP A 1 85 ? 4.416 -5.913 -6.055 1.00 96.75 85 TRP A N 1
ATOM 701 C CA . TRP A 1 85 ? 4.313 -4.743 -5.200 1.00 96.75 85 TRP A CA 1
ATOM 702 C C . TRP A 1 85 ? 3.344 -5.061 -4.076 1.00 96.75 85 TRP A C 1
ATOM 704 O O . TRP A 1 85 ? 2.226 -5.515 -4.328 1.00 96.75 85 TRP A O 1
ATOM 714 N N . GLN A 1 86 ? 3.774 -4.802 -2.851 1.00 97.44 86 GLN A N 1
ATOM 715 C CA . GLN A 1 86 ? 2.960 -4.939 -1.654 1.00 97.44 86 GLN A CA 1
ATOM 716 C C . GLN A 1 86 ? 2.929 -3.577 -0.977 1.00 97.44 86 GLN A C 1
ATOM 718 O O . GLN A 1 86 ? 3.980 -3.011 -0.690 1.00 97.44 86 GLN A O 1
ATOM 723 N N . ILE A 1 87 ? 1.736 -3.042 -0.757 1.00 97.88 87 ILE A N 1
ATOM 724 C CA . ILE A 1 87 ? 1.528 -1.755 -0.100 1.00 97.88 87 ILE A CA 1
ATOM 725 C C . ILE A 1 87 ? 0.676 -2.008 1.130 1.00 97.88 87 ILE A C 1
ATOM 727 O O . ILE A 1 87 ? -0.411 -2.577 1.030 1.00 97.88 87 ILE A O 1
ATOM 731 N N . ILE A 1 88 ? 1.193 -1.613 2.282 1.00 98.31 88 ILE A N 1
ATOM 732 C CA . ILE A 1 88 ? 0.522 -1.718 3.568 1.00 98.31 88 ILE A CA 1
ATOM 733 C C . ILE A 1 88 ? 0.172 -0.305 4.017 1.00 98.31 88 ILE A C 1
ATOM 735 O O . ILE A 1 88 ? 1.048 0.554 4.104 1.00 98.31 88 ILE A O 1
ATOM 739 N N . PHE A 1 89 ? -1.111 -0.069 4.272 1.00 98.19 89 PHE A N 1
ATOM 740 C CA . PHE A 1 89 ? -1.593 1.169 4.873 1.00 98.19 89 PHE A CA 1
ATOM 741 C C . PHE A 1 89 ? -1.974 0.891 6.319 1.00 98.19 89 PHE A C 1
ATOM 743 O O . PHE A 1 89 ? -3.052 0.349 6.582 1.00 98.19 89 PHE A O 1
ATOM 750 N N . ASP A 1 90 ? -1.099 1.274 7.237 1.00 96.88 90 ASP A N 1
ATOM 751 C CA . ASP A 1 90 ? -1.396 1.270 8.663 1.00 96.88 90 ASP A CA 1
ATOM 752 C C . ASP A 1 90 ? -2.363 2.408 8.957 1.00 96.88 90 ASP A C 1
ATOM 754 O O . ASP A 1 90 ? -2.168 3.550 8.518 1.00 96.88 90 ASP A O 1
ATOM 758 N N . TYR A 1 91 ? -3.429 2.100 9.689 1.00 96.75 91 TYR A N 1
ATOM 759 C CA . TYR A 1 91 ? -4.483 3.066 9.949 1.00 96.75 91 TYR A CA 1
ATOM 760 C C . TYR A 1 91 ? -4.922 3.085 11.401 1.00 96.75 91 TYR A C 1
ATOM 762 O O . TYR A 1 91 ? -4.820 2.115 12.143 1.00 96.75 91 TYR A O 1
ATOM 770 N N . GLN A 1 92 ? -5.464 4.231 11.790 1.00 95.69 92 GLN A N 1
ATOM 771 C CA . GLN A 1 92 ? -6.091 4.437 13.084 1.00 95.69 92 GLN A CA 1
ATOM 772 C C . GLN A 1 92 ? -7.310 5.328 12.875 1.00 95.69 92 GLN A C 1
ATOM 774 O O . GLN A 1 92 ? -7.244 6.287 12.104 1.00 95.69 92 GLN A O 1
ATOM 779 N N . GLU A 1 93 ? -8.427 5.000 13.530 1.00 94.06 93 GLU A N 1
ATOM 780 C CA . GLU A 1 93 ? -9.697 5.731 13.369 1.00 94.06 93 GLU A CA 1
ATOM 781 C C . GLU A 1 93 ? -10.111 5.864 11.890 1.00 94.06 93 GLU A C 1
ATOM 783 O O . GLU A 1 93 ? -10.523 6.924 11.431 1.00 94.06 93 GLU A O 1
ATOM 788 N N . ASN A 1 94 ? -9.957 4.777 11.125 1.00 94.81 94 ASN A N 1
ATOM 789 C CA . ASN A 1 94 ? -10.244 4.689 9.686 1.00 94.81 94 ASN A CA 1
ATOM 790 C C . ASN A 1 94 ? -9.369 5.561 8.760 1.00 94.81 94 ASN A C 1
ATOM 792 O O . ASN A 1 94 ? -9.633 5.619 7.559 1.00 94.81 94 ASN A O 1
ATOM 796 N N . ASN A 1 95 ? -8.321 6.211 9.275 1.00 97.38 95 ASN A N 1
ATOM 797 C CA . ASN A 1 95 ? -7.453 7.098 8.500 1.00 97.38 95 ASN A CA 1
ATOM 798 C C . ASN A 1 95 ? -6.015 6.578 8.450 1.00 97.38 95 ASN A C 1
ATOM 800 O O . ASN A 1 95 ? -5.479 6.117 9.461 1.00 97.38 95 ASN A O 1
ATOM 804 N N . ILE A 1 96 ? -5.378 6.699 7.284 1.00 97.94 96 ILE A N 1
ATOM 805 C CA . ILE A 1 96 ? -3.989 6.284 7.059 1.00 97.94 96 ILE A CA 1
ATOM 806 C C . ILE A 1 96 ? -3.058 7.067 7.990 1.00 97.94 96 ILE A C 1
ATOM 808 O O . ILE A 1 96 ? -3.085 8.301 8.019 1.00 97.94 96 ILE A O 1
ATOM 812 N N . LYS A 1 97 ? -2.210 6.352 8.726 1.00 97.75 97 LYS A N 1
ATOM 813 C CA . LYS A 1 97 ? -1.144 6.915 9.566 1.00 97.75 97 LYS A CA 1
ATOM 814 C C . LYS A 1 97 ? 0.231 6.671 8.977 1.00 97.75 97 LYS A C 1
ATOM 816 O O . LYS A 1 97 ? 1.094 7.538 9.079 1.00 97.75 97 LYS A O 1
ATOM 821 N N . GLU A 1 98 ? 0.407 5.531 8.328 1.00 96.62 98 GLU A N 1
ATOM 822 C CA . GLU A 1 98 ? 1.674 5.139 7.739 1.00 96.62 98 GLU A CA 1
ATOM 823 C C . GLU A 1 98 ? 1.438 4.323 6.467 1.00 96.62 98 GLU A C 1
ATOM 825 O O . GLU A 1 98 ? 0.421 3.648 6.306 1.00 96.62 98 GLU A O 1
ATOM 830 N N . VAL A 1 99 ? 2.383 4.439 5.536 1.00 97.62 99 VAL A N 1
ATOM 831 C CA . VAL A 1 99 ? 2.392 3.691 4.282 1.00 97.62 99 VAL A CA 1
ATOM 832 C C . VAL A 1 99 ? 3.739 3.009 4.166 1.00 97.62 99 VAL A C 1
ATOM 834 O O . VAL A 1 99 ? 4.768 3.688 4.101 1.00 97.62 99 VAL A O 1
ATOM 837 N N . VAL A 1 100 ? 3.703 1.684 4.097 1.00 96.94 100 VAL A N 1
ATOM 838 C CA . VAL A 1 100 ? 4.866 0.827 3.883 1.00 96.94 100 VAL A CA 1
ATOM 839 C C . VAL A 1 100 ? 4.751 0.183 2.512 1.00 96.94 100 VAL A C 1
ATOM 841 O O . VAL A 1 100 ? 3.676 -0.260 2.103 1.00 96.94 100 VAL A O 1
ATOM 844 N N . VAL A 1 101 ? 5.867 0.121 1.792 1.00 96.31 101 VAL A N 1
ATOM 845 C CA . VAL A 1 101 ? 5.933 -0.518 0.481 1.00 96.31 101 VAL A CA 1
ATOM 846 C C . VAL A 1 101 ? 7.040 -1.555 0.479 1.00 96.31 101 VAL A C 1
ATOM 848 O O . VAL A 1 101 ? 8.170 -1.255 0.837 1.00 96.31 101 VAL A O 1
ATOM 851 N N . ASN A 1 102 ? 6.723 -2.749 -0.010 1.00 95.00 102 ASN A N 1
ATOM 852 C CA . ASN A 1 102 ? 7.711 -3.750 -0.377 1.00 95.00 102 ASN A CA 1
ATOM 853 C C . ASN A 1 102 ? 7.639 -4.012 -1.885 1.00 95.00 102 ASN A C 1
ATOM 855 O O . ASN A 1 102 ? 6.560 -4.044 -2.490 1.00 95.00 102 ASN A O 1
ATOM 859 N N . PHE A 1 103 ? 8.802 -4.249 -2.482 1.00 94.12 103 PHE A N 1
ATOM 860 C CA . PHE A 1 103 ? 8.938 -4.695 -3.862 1.00 94.12 103 PHE 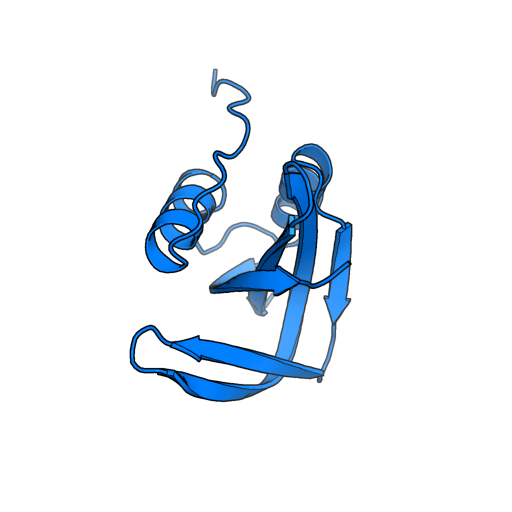A CA 1
ATOM 861 C C . PHE A 1 103 ? 9.793 -5.957 -3.912 1.00 94.12 103 PHE A C 1
ATOM 863 O O . PHE A 1 103 ? 10.788 -6.074 -3.199 1.00 94.12 103 PHE A O 1
ATOM 870 N N . GLY A 1 104 ? 9.424 -6.889 -4.787 1.00 91.44 104 GLY A N 1
ATOM 871 C CA . GLY A 1 104 ? 10.220 -8.083 -5.015 1.00 91.44 104 GLY A CA 1
ATOM 872 C C . GLY A 1 104 ? 9.964 -8.728 -6.367 1.00 91.44 104 GLY A C 1
ATOM 873 O O . GLY A 1 104 ? 8.907 -8.568 -6.985 1.00 91.44 104 GLY A O 1
ATOM 874 N N . LEU A 1 105 ? 10.950 -9.504 -6.809 1.00 90.44 105 LEU A N 1
ATOM 875 C CA . LEU A 1 105 ? 10.784 -10.457 -7.896 1.00 90.44 105 LEU A CA 1
ATOM 876 C C . LEU A 1 105 ? 10.263 -11.768 -7.305 1.00 90.44 105 LEU A C 1
ATOM 878 O O . LEU A 1 105 ? 10.849 -12.316 -6.376 1.00 90.44 105 LEU A O 1
ATOM 882 N N . ILE A 1 106 ? 9.162 -12.267 -7.848 1.00 84.69 106 ILE A N 1
ATOM 883 C CA . ILE A 1 106 ? 8.636 -13.600 -7.562 1.00 84.69 106 ILE A CA 1
ATOM 884 C C . ILE A 1 106 ? 8.962 -14.506 -8.756 1.00 84.69 106 ILE A C 1
ATOM 886 O O . ILE A 1 106 ? 8.880 -14.083 -9.914 1.00 84.69 106 ILE A O 1
ATOM 890 N N . GLY A 1 107 ? 9.401 -15.731 -8.457 1.00 72.50 107 GLY A N 1
ATOM 891 C CA . GLY A 1 107 ? 9.773 -16.726 -9.464 1.00 72.50 107 GLY A CA 1
ATOM 892 C C . GLY A 1 107 ? 8.600 -17.157 -10.364 1.00 72.50 107 GLY A C 1
ATOM 893 O O . GLY A 1 107 ? 7.465 -16.716 -10.138 1.00 72.50 107 GLY A O 1
ATOM 894 N N . PRO A 1 108 ? 8.877 -17.983 -11.392 1.00 58.25 108 PRO A N 1
ATOM 895 C CA . PRO A 1 108 ? 7.851 -18.595 -12.241 1.00 58.25 108 PRO A CA 1
ATOM 896 C C . PRO A 1 108 ? 6.769 -19.326 -11.434 1.00 58.25 108 PRO A C 1
ATOM 898 O O . PRO A 1 108 ? 7.143 -20.042 -10.478 1.00 58.25 108 PRO A O 1
#

pLDDT: mean 91.63, std 11.18, range [36.47, 98.31]